Protein AF-A0A564TFT3-F1 (afdb_monomer)

Mean predicted aligned error: 12.35 Å

Secondary structure (DSSP, 8-state):
-----SSEE--BTTS-THHHHHHHHHHHTTSPEEEE--SSSSEEEEEEGGGTTTTPPEEEEEE-TTS-EEEEEES-EEEEEE-SSSEEPBPHHHHHHHHHHHHSPEEEEEETTEEEEEEPPSS--------PPP-----

Structure (mmCIF, N/CA/C/O backbone):
data_AF-A0A564TFT3-F1
#
_entry.id   AF-A0A564TFT3-F1
#
loop_
_atom_site.group_PDB
_atom_site.id
_atom_site.type_symbol
_atom_site.label_atom_id
_atom_site.label_alt_id
_atom_site.label_comp_id
_atom_site.label_asym_id
_atom_site.label_entity_id
_atom_site.label_seq_id
_atom_site.pdbx_PDB_ins_code
_atom_site.Cartn_x
_atom_site.Cartn_y
_atom_site.Cartn_z
_atom_site.occupancy
_atom_site.B_iso_or_equiv
_atom_site.auth_seq_id
_atom_site.auth_comp_id
_atom_site.auth_asym_id
_atom_site.auth_atom_id
_atom_site.pdbx_PDB_model_num
ATOM 1 N N . MET A 1 1 ? 14.257 -19.932 14.923 1.00 27.58 1 MET A N 1
ATOM 2 C CA . MET A 1 1 ? 14.703 -19.395 13.621 1.00 27.58 1 MET A CA 1
ATOM 3 C C . MET A 1 1 ? 13.490 -18.678 13.058 1.00 27.58 1 MET A C 1
ATOM 5 O O . MET A 1 1 ? 12.514 -19.344 12.748 1.00 27.58 1 MET A O 1
ATOM 9 N N . LEU A 1 2 ? 13.449 -17.350 13.169 1.00 22.28 2 LEU A N 1
ATOM 10 C CA . LEU A 1 2 ? 12.244 -16.572 12.878 1.00 22.28 2 LEU A CA 1
ATOM 11 C C . LEU A 1 2 ? 12.210 -16.311 11.368 1.00 22.28 2 LEU A C 1
ATOM 13 O O . LEU A 1 2 ? 12.947 -15.462 10.873 1.00 22.28 2 LEU A O 1
ATOM 17 N N . ASN A 1 3 ? 11.428 -17.105 10.638 1.00 23.59 3 ASN A N 1
ATOM 18 C CA . ASN A 1 3 ? 11.193 -16.877 9.218 1.00 23.59 3 ASN A CA 1
ATOM 19 C C . ASN A 1 3 ? 10.217 -15.704 9.095 1.00 23.59 3 ASN A C 1
ATOM 21 O O . ASN A 1 3 ? 9.020 -15.873 9.306 1.00 23.59 3 ASN A O 1
ATOM 25 N N . PHE A 1 4 ? 10.742 -14.517 8.790 1.00 30.94 4 PHE A N 1
ATOM 26 C CA . PHE A 1 4 ? 9.943 -13.394 8.311 1.00 30.94 4 PHE A CA 1
ATOM 27 C C . PHE A 1 4 ? 9.391 -13.769 6.935 1.00 30.94 4 PHE A C 1
ATOM 29 O O . PHE A 1 4 ? 10.059 -13.582 5.920 1.00 30.94 4 PHE A O 1
ATOM 36 N N . PHE A 1 5 ? 8.204 -14.364 6.903 1.00 37.00 5 PHE A N 1
ATOM 37 C CA . PHE A 1 5 ? 7.434 -14.447 5.675 1.00 37.00 5 PHE A CA 1
ATOM 38 C C . PHE A 1 5 ? 6.598 -13.172 5.585 1.00 37.00 5 PHE A C 1
ATOM 40 O O . PHE A 1 5 ? 5.751 -12.926 6.434 1.00 37.00 5 PHE A O 1
ATOM 47 N N . ILE A 1 6 ? 6.864 -12.410 4.518 1.00 44.53 6 ILE A N 1
ATOM 48 C CA . ILE A 1 6 ? 6.049 -11.308 3.995 1.00 44.53 6 ILE A CA 1
ATOM 49 C C . ILE A 1 6 ? 6.247 -9.992 4.771 1.00 44.53 6 ILE A C 1
ATOM 51 O O . ILE A 1 6 ? 5.886 -9.851 5.932 1.00 44.53 6 ILE A O 1
ATOM 55 N N . GLY A 1 7 ? 6.897 -9.024 4.115 1.00 50.72 7 GLY A N 1
ATOM 56 C CA . GLY A 1 7 ? 7.310 -7.728 4.668 1.00 50.72 7 GLY A CA 1
ATOM 57 C C . GLY A 1 7 ? 6.152 -6.767 4.934 1.00 50.72 7 GLY A C 1
ATOM 58 O O . GLY A 1 7 ? 6.092 -5.713 4.302 1.00 50.72 7 GLY A O 1
ATOM 59 N N . ILE A 1 8 ? 5.258 -7.152 5.844 1.00 53.00 8 ILE A N 1
ATOM 60 C CA . ILE A 1 8 ? 4.057 -6.424 6.250 1.00 53.00 8 ILE A CA 1
ATOM 61 C C . ILE A 1 8 ? 4.031 -6.361 7.768 1.00 53.00 8 ILE A C 1
ATOM 63 O O . ILE A 1 8 ? 4.119 -7.385 8.444 1.00 53.00 8 ILE A O 1
ATOM 67 N N . ALA A 1 9 ? 3.915 -5.152 8.306 1.00 53.72 9 ALA A N 1
ATOM 68 C CA . ALA A 1 9 ? 3.688 -4.931 9.726 1.00 53.72 9 ALA A CA 1
ATOM 69 C C . ALA A 1 9 ? 2.251 -4.437 9.936 1.00 53.72 9 ALA A C 1
ATOM 71 O O . ALA A 1 9 ? 1.872 -3.403 9.384 1.00 53.72 9 ALA A O 1
ATOM 72 N N . PHE A 1 10 ? 1.475 -5.171 10.738 1.00 51.41 10 PHE A N 1
ATOM 73 C CA . PHE A 1 10 ? 0.152 -4.762 11.214 1.00 51.41 10 PHE A CA 1
ATOM 74 C C . PHE A 1 10 ? 0.274 -4.087 12.579 1.00 51.41 10 PHE A C 1
ATOM 76 O O . PHE A 1 10 ? 1.071 -4.509 13.419 1.00 51.41 10 PHE A O 1
ATOM 83 N N . PHE A 1 11 ? -0.517 -3.039 12.802 1.00 49.84 11 PHE A N 1
ATOM 84 C CA . PHE A 1 11 ? -0.532 -2.300 14.060 1.00 49.84 11 PHE A CA 1
ATOM 85 C C . PHE A 1 11 ? -1.924 -2.365 14.695 1.00 49.84 11 PH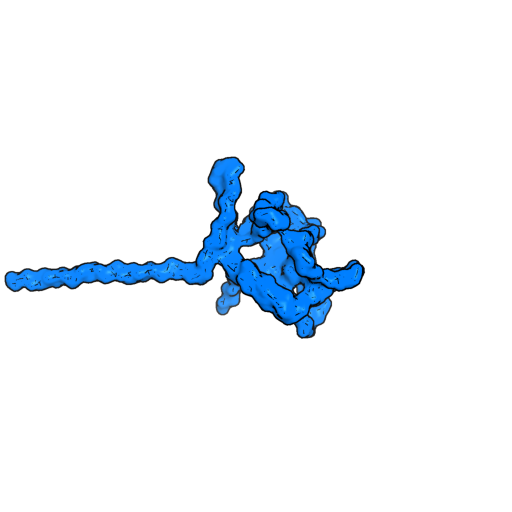E A C 1
ATOM 87 O O . PHE A 1 11 ? -2.805 -1.579 14.345 1.00 49.84 11 PHE A O 1
ATOM 94 N N . GLU A 1 12 ? -2.113 -3.307 15.623 1.00 41.00 12 GLU A N 1
ATOM 95 C CA . GLU A 1 12 ? -3.271 -3.336 16.522 1.00 41.00 12 GLU A CA 1
ATOM 96 C C . GLU A 1 12 ? -3.000 -2.520 17.794 1.00 41.00 12 GLU A C 1
ATOM 98 O O . GLU A 1 12 ? -1.877 -2.453 18.307 1.00 41.00 12 GLU A O 1
ATOM 103 N N . ALA A 1 13 ? -4.059 -1.887 18.301 1.00 44.03 13 ALA A N 1
ATOM 104 C CA . ALA A 1 13 ? -4.040 -1.008 19.461 1.00 44.03 13 ALA A CA 1
ATOM 105 C C . ALA A 1 13 ? -3.346 -1.649 20.683 1.00 44.03 13 ALA A C 1
ATOM 107 O O . ALA A 1 13 ? -3.854 -2.588 21.291 1.00 44.03 13 ALA A O 1
ATOM 108 N N . GLY A 1 14 ? -2.191 -1.097 21.074 1.00 44.22 14 GLY A N 1
ATOM 109 C CA . GLY A 1 14 ? -1.505 -1.445 22.326 1.00 44.22 14 GLY A CA 1
ATOM 110 C C . GLY A 1 14 ? 0.017 -1.288 22.307 1.00 44.22 14 GLY A C 1
ATOM 111 O O . GLY A 1 14 ? 0.623 -1.030 23.348 1.00 44.22 14 GLY A O 1
ATOM 112 N N . ALA A 1 15 ? 0.659 -1.378 21.141 1.00 44.09 15 ALA A N 1
ATOM 113 C CA . ALA A 1 15 ? 2.113 -1.271 21.037 1.00 44.09 15 ALA A CA 1
ATOM 114 C C . ALA A 1 15 ? 2.542 0.171 20.732 1.00 44.09 15 ALA A C 1
ATOM 116 O O . ALA A 1 15 ? 2.706 0.538 19.584 1.00 44.09 15 ALA A O 1
ATOM 117 N N . PHE A 1 16 ? 2.704 0.986 21.776 1.00 46.62 16 PHE A N 1
ATOM 118 C CA . PHE A 1 16 ? 3.357 2.305 21.806 1.00 46.62 16 PHE A CA 1
ATOM 119 C C . PHE A 1 16 ? 4.060 2.775 20.511 1.00 46.62 16 PHE A C 1
ATOM 121 O O . PHE A 1 16 ? 4.949 2.100 19.993 1.00 46.62 16 PHE A O 1
ATOM 128 N N . PHE A 1 17 ? 3.749 4.017 20.120 1.00 47.38 17 PHE A N 1
ATOM 129 C CA . PHE A 1 17 ? 4.430 4.965 19.212 1.00 47.38 17 PHE A CA 1
ATOM 130 C C . PHE A 1 17 ? 5.895 4.652 18.804 1.00 47.38 17 PH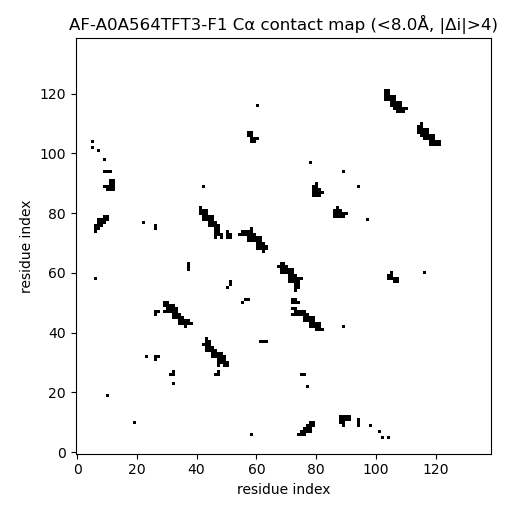E A C 1
ATOM 132 O O . PHE A 1 17 ? 6.288 4.908 17.672 1.00 47.38 17 PHE A O 1
ATOM 139 N N . GLY A 1 18 ? 6.708 4.043 19.674 1.00 51.25 18 GLY A N 1
ATOM 140 C CA . GLY A 1 18 ? 8.067 3.584 19.377 1.00 51.25 18 GLY A CA 1
ATOM 141 C C . GLY A 1 18 ? 8.205 2.527 18.268 1.00 51.25 18 GLY A C 1
ATOM 142 O O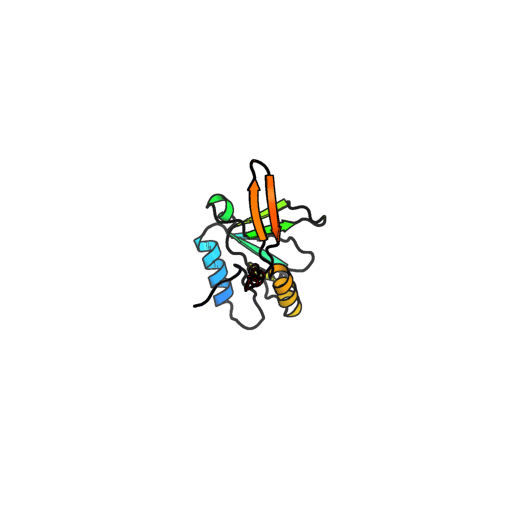 . GLY A 1 18 ? 9.190 2.588 17.538 1.00 51.25 18 GLY A O 1
ATOM 143 N N . PHE A 1 19 ? 7.263 1.589 18.084 1.00 55.66 19 PHE A N 1
ATOM 144 C CA . PHE A 1 19 ? 7.370 0.595 16.995 1.00 55.66 19 PHE A CA 1
ATOM 145 C C . PHE A 1 19 ? 6.990 1.189 15.633 1.00 55.66 19 PHE A C 1
ATOM 147 O O . PHE A 1 19 ? 7.683 0.954 14.646 1.00 55.66 19 PHE A O 1
ATOM 154 N N . PHE A 1 20 ? 5.951 2.027 15.599 1.00 60.06 20 PHE A N 1
ATOM 155 C CA . PHE A 1 20 ? 5.579 2.809 14.417 1.00 60.06 20 PHE A CA 1
ATOM 156 C C . PHE A 1 20 ? 6.733 3.713 13.967 1.00 60.06 20 PHE A C 1
ATOM 158 O O . PHE A 1 20 ? 7.129 3.683 12.804 1.00 60.06 20 PHE A O 1
ATOM 165 N N . VAL A 1 21 ? 7.361 4.424 14.912 1.00 56.59 21 VAL A N 1
ATOM 166 C CA . VAL A 1 21 ? 8.565 5.225 14.654 1.00 56.59 21 VAL A CA 1
ATOM 167 C C . VAL A 1 21 ? 9.738 4.352 14.212 1.00 56.59 21 VAL A C 1
ATOM 169 O O . VAL A 1 21 ? 10.460 4.750 13.309 1.00 56.59 21 VAL A O 1
ATOM 172 N N . ALA A 1 22 ? 9.940 3.161 14.781 1.00 59.19 22 ALA A N 1
ATOM 173 C CA . ALA A 1 22 ? 11.012 2.260 14.356 1.00 59.19 22 ALA A CA 1
ATOM 174 C C . ALA A 1 22 ? 10.807 1.737 12.925 1.00 59.19 22 ALA A C 1
ATOM 176 O O . ALA A 1 22 ? 11.774 1.651 12.171 1.00 59.19 22 ALA A O 1
ATOM 177 N N . ALA A 1 23 ? 9.572 1.421 12.538 1.00 61.53 23 ALA A N 1
ATOM 178 C CA . ALA A 1 23 ? 9.248 0.951 11.199 1.00 61.53 23 ALA A CA 1
ATOM 179 C C . ALA A 1 23 ? 9.312 2.080 10.158 1.00 61.53 23 ALA A C 1
ATOM 181 O O . ALA A 1 23 ? 9.941 1.900 9.115 1.00 61.53 23 ALA A O 1
ATOM 182 N N . LEU A 1 24 ? 8.796 3.273 10.483 1.00 63.56 24 LEU A N 1
ATOM 183 C CA . LEU A 1 24 ? 9.051 4.494 9.711 1.00 63.56 24 LEU A CA 1
ATOM 184 C C . LEU A 1 24 ? 10.548 4.784 9.613 1.00 63.56 24 LEU A C 1
ATOM 186 O O . LEU A 1 24 ? 11.027 5.114 8.542 1.00 63.56 24 LEU A O 1
ATOM 190 N N . MET A 1 25 ? 11.316 4.614 10.692 1.00 60.88 25 MET A N 1
ATOM 191 C CA . MET A 1 25 ? 12.772 4.782 10.676 1.00 60.88 25 MET A CA 1
ATOM 192 C C . MET A 1 25 ? 13.483 3.718 9.840 1.00 60.88 25 MET A C 1
ATOM 194 O O . MET A 1 25 ? 14.548 4.009 9.306 1.00 60.88 25 MET A O 1
ATOM 198 N N . GLN A 1 26 ? 12.960 2.494 9.734 1.00 64.00 26 GLN A N 1
ATOM 199 C CA . GLN A 1 26 ? 13.508 1.496 8.816 1.00 64.00 26 GLN A CA 1
ATOM 200 C C . GLN A 1 26 ? 13.198 1.850 7.363 1.00 64.00 26 GLN A C 1
ATOM 202 O O . GLN A 1 26 ? 14.109 1.777 6.542 1.00 64.00 26 GLN A O 1
ATOM 207 N N . ALA A 1 27 ? 11.981 2.315 7.066 1.00 59.53 27 ALA A N 1
ATOM 208 C CA . ALA A 1 27 ? 11.638 2.854 5.751 1.00 59.53 27 ALA A CA 1
ATOM 209 C C . ALA A 1 27 ? 12.521 4.073 5.403 1.00 59.53 27 ALA A C 1
ATOM 211 O O . ALA A 1 27 ? 13.189 4.075 4.370 1.00 59.53 27 ALA A O 1
ATOM 212 N N . ALA A 1 28 ? 12.644 5.032 6.326 1.00 56.34 28 ALA A N 1
ATOM 213 C CA . ALA A 1 28 ? 13.439 6.255 6.191 1.00 56.34 28 ALA A CA 1
ATOM 214 C C . ALA A 1 28 ? 14.952 6.005 6.126 1.00 56.34 28 ALA A C 1
ATOM 216 O O . ALA A 1 28 ? 15.681 6.744 5.473 1.00 56.34 28 ALA A O 1
ATOM 217 N N . ARG A 1 29 ? 15.462 4.951 6.785 1.00 55.69 29 ARG A N 1
ATOM 218 C CA . ARG A 1 29 ? 16.875 4.545 6.661 1.00 55.69 29 ARG A CA 1
ATOM 219 C C . ARG A 1 29 ? 17.233 4.122 5.242 1.00 55.69 29 ARG A C 1
ATOM 221 O O . ARG A 1 29 ? 18.419 4.069 4.922 1.00 55.69 29 ARG A O 1
ATOM 228 N N . SER A 1 30 ? 16.230 3.799 4.435 1.00 56.59 30 SER A N 1
ATOM 229 C CA . SER A 1 30 ? 16.398 3.410 3.047 1.00 56.59 30 SER A CA 1
ATOM 230 C C . SER A 1 30 ? 15.966 4.479 2.039 1.00 56.59 30 SER A C 1
ATOM 232 O O . SER A 1 30 ? 16.219 4.261 0.873 1.00 56.59 30 SER A O 1
ATOM 234 N N . GLY A 1 31 ? 15.397 5.629 2.407 1.00 66.81 31 GLY A N 1
ATOM 235 C CA . GLY A 1 31 ? 15.040 6.649 1.407 1.00 66.81 31 GLY A CA 1
ATOM 236 C C . GLY A 1 31 ? 13.880 7.546 1.811 1.00 66.81 31 GLY A C 1
ATOM 237 O O . GLY A 1 31 ? 13.499 7.589 2.984 1.00 66.81 31 GLY A O 1
ATOM 238 N N . GLU A 1 32 ? 13.341 8.279 0.839 1.00 80.38 32 GLU A N 1
ATOM 239 C CA . GLU A 1 32 ? 12.138 9.094 1.012 1.00 80.38 32 GLU A CA 1
ATOM 240 C C . GLU A 1 32 ? 10.919 8.213 1.333 1.00 80.38 32 GLU A C 1
ATOM 242 O O . GLU A 1 32 ? 10.750 7.122 0.789 1.00 80.38 32 GLU A O 1
ATOM 247 N N . ILE A 1 33 ? 10.076 8.649 2.273 1.00 83.81 33 ILE A N 1
ATOM 248 C CA . ILE A 1 33 ? 8.889 7.888 2.679 1.00 83.81 33 ILE A CA 1
ATOM 249 C C . ILE A 1 33 ? 7.716 8.310 1.800 1.00 83.81 33 ILE A C 1
ATOM 251 O O . ILE A 1 33 ? 7.325 9.475 1.808 1.00 83.8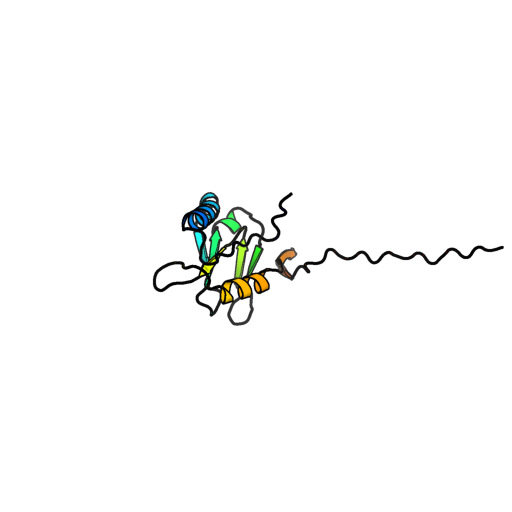1 33 ILE A O 1
ATOM 255 N N . GLY A 1 34 ? 7.127 7.342 1.102 1.00 85.94 34 GLY A N 1
ATOM 256 C CA . GLY A 1 34 ? 5.910 7.509 0.318 1.00 85.94 34 GLY A CA 1
ATOM 257 C C . GLY A 1 34 ? 4.689 6.936 1.034 1.00 85.94 34 GLY A C 1
ATOM 258 O O . GLY A 1 34 ? 4.793 5.990 1.821 1.00 85.94 34 GLY A O 1
ATOM 259 N N . ALA A 1 35 ? 3.517 7.496 0.735 1.00 88.12 35 ALA A N 1
ATOM 260 C CA . ALA A 1 35 ? 2.229 6.961 1.157 1.00 88.12 35 ALA A CA 1
ATOM 261 C C . ALA A 1 35 ? 1.281 6.870 -0.042 1.00 88.12 35 ALA A C 1
ATOM 263 O O . ALA A 1 35 ? 1.184 7.799 -0.842 1.00 88.12 35 ALA A O 1
ATOM 264 N N . SER A 1 36 ? 0.577 5.747 -0.158 1.00 89.12 36 SER A N 1
ATOM 265 C CA . SER A 1 36 ? -0.456 5.515 -1.168 1.00 89.12 36 SER A CA 1
ATOM 266 C C . SER A 1 36 ? -1.780 5.144 -0.511 1.00 89.12 36 SER A C 1
ATOM 268 O O . SER A 1 36 ? -1.804 4.490 0.532 1.00 89.12 36 SER A O 1
ATOM 270 N N . TYR A 1 37 ? -2.876 5.504 -1.176 1.00 90.88 37 TYR A N 1
ATOM 271 C CA . TYR A 1 37 ? -4.251 5.325 -0.700 1.00 90.88 37 TYR A CA 1
ATOM 272 C C . TYR A 1 37 ? -5.054 4.448 -1.678 1.00 90.88 37 TYR A C 1
ATOM 274 O O . TYR A 1 37 ? -5.984 4.936 -2.313 1.00 90.88 37 TYR A O 1
ATOM 282 N N . PRO A 1 38 ? -4.669 3.173 -1.882 1.00 86.06 38 PRO A N 1
ATOM 283 C CA . PRO A 1 38 ? -5.278 2.317 -2.905 1.00 86.06 38 PRO A CA 1
ATOM 284 C C . PRO A 1 38 ? -6.613 1.689 -2.464 1.00 86.06 38 PRO A C 1
ATOM 286 O O . PRO A 1 38 ? -7.158 0.855 -3.180 1.00 86.06 38 PRO A O 1
ATOM 289 N N . PHE A 1 39 ? -7.108 2.012 -1.267 1.00 87.69 39 PHE A N 1
ATOM 290 C CA . PHE A 1 39 ? -8.276 1.377 -0.662 1.00 87.69 39 PHE A CA 1
ATOM 291 C C . PHE A 1 39 ? -9.373 2.397 -0.373 1.00 87.69 39 PHE A C 1
ATOM 293 O O . PHE A 1 39 ? -9.085 3.548 -0.063 1.00 87.69 39 PHE A O 1
ATOM 300 N N . GLU A 1 40 ? -10.627 1.947 -0.417 1.00 87.44 40 GLU A N 1
ATOM 301 C CA . GLU A 1 40 ? -11.780 2.757 0.004 1.00 87.44 40 GLU A CA 1
ATOM 302 C C . GLU A 1 40 ? -11.866 2.913 1.532 1.00 87.44 40 GLU A C 1
ATOM 304 O O . GLU A 1 40 ? -12.458 3.870 2.030 1.00 87.44 40 GLU A O 1
ATOM 309 N N . ASP A 1 41 ? -11.293 1.970 2.290 1.00 90.19 41 ASP A N 1
ATOM 310 C CA . ASP A 1 41 ? -11.213 2.080 3.748 1.00 90.19 41 ASP A CA 1
ATOM 311 C C . ASP A 1 41 ? -10.284 3.244 4.149 1.00 90.19 41 ASP A C 1
ATOM 313 O O . ASP A 1 41 ? -9.373 3.582 3.391 1.00 90.19 41 ASP A O 1
ATOM 317 N N . PRO A 1 42 ? -10.426 3.814 5.363 1.00 89.56 42 PRO A N 1
ATOM 318 C CA . PRO A 1 42 ? -9.520 4.839 5.887 1.00 89.56 42 PRO A CA 1
ATOM 319 C C . PRO A 1 42 ? -8.159 4.223 6.259 1.00 89.56 42 PRO A C 1
ATOM 321 O O . PRO A 1 42 ? -7.793 4.116 7.429 1.00 89.56 42 PRO A O 1
ATOM 324 N N . VAL A 1 43 ? -7.422 3.760 5.253 1.00 88.12 43 VAL A N 1
ATOM 325 C CA . VAL A 1 43 ? -6.162 3.030 5.364 1.00 88.12 43 VAL A CA 1
ATOM 326 C C . VAL A 1 43 ? -5.199 3.515 4.288 1.00 88.12 43 VAL A C 1
ATOM 328 O O . VAL A 1 43 ? -5.581 3.736 3.142 1.00 88.12 43 VAL A O 1
ATOM 331 N N . ALA A 1 44 ? -3.925 3.637 4.646 1.00 88.00 44 ALA A N 1
ATOM 332 C CA . ALA A 1 44 ? -2.849 3.925 3.709 1.00 88.00 44 ALA A CA 1
ATOM 333 C C . ALA A 1 44 ? -1.767 2.845 3.744 1.00 88.00 44 ALA A C 1
ATOM 335 O O . ALA A 1 44 ? -1.561 2.160 4.749 1.00 88.00 44 ALA A O 1
ATOM 336 N N . ILE A 1 45 ? -1.046 2.724 2.631 1.00 87.75 45 ILE A N 1
ATOM 337 C CA . ILE A 1 45 ? 0.189 1.954 2.539 1.00 87.75 45 ILE A CA 1
ATOM 338 C C . ILE A 1 45 ? 1.358 2.930 2.600 1.00 87.75 45 ILE A C 1
ATOM 340 O O . ILE A 1 45 ? 1.490 3.785 1.729 1.00 87.75 45 ILE A O 1
ATOM 344 N N . VAL A 1 46 ? 2.220 2.770 3.600 1.00 86.69 46 VAL A N 1
ATOM 345 C CA . VAL A 1 46 ? 3.463 3.529 3.768 1.00 86.69 46 VAL A CA 1
ATOM 346 C C . VAL A 1 46 ? 4.641 2.664 3.337 1.00 86.69 46 VAL A C 1
ATOM 348 O O . VAL A 1 46 ? 4.751 1.505 3.739 1.00 86.69 46 VAL A O 1
ATOM 351 N N . TYR A 1 47 ? 5.530 3.213 2.519 1.00 85.81 47 TYR A N 1
ATOM 352 C CA . TYR A 1 47 ? 6.660 2.489 1.938 1.00 85.81 47 TYR A CA 1
ATOM 353 C C . TYR A 1 47 ? 7.857 3.411 1.689 1.00 85.81 47 TYR A C 1
ATOM 355 O O . TYR A 1 47 ? 7.771 4.627 1.842 1.00 85.81 47 TYR A O 1
ATOM 363 N N . ASN A 1 48 ? 8.995 2.822 1.320 1.00 86.75 48 ASN A N 1
ATOM 364 C CA . ASN A 1 48 ? 10.144 3.577 0.828 1.00 86.75 48 ASN A CA 1
ATOM 365 C C . ASN A 1 48 ? 9.932 3.933 -0.654 1.00 86.75 48 ASN A C 1
ATOM 367 O O . ASN A 1 48 ? 9.938 3.037 -1.503 1.00 86.75 48 ASN A O 1
ATOM 371 N N . ASP A 1 49 ? 9.756 5.217 -0.958 1.00 86.88 49 ASP A N 1
ATOM 372 C CA . ASP A 1 49 ? 9.510 5.727 -2.310 1.00 86.88 49 ASP A CA 1
ATOM 373 C C . ASP A 1 49 ? 10.722 5.517 -3.231 1.00 86.88 49 ASP A C 1
ATOM 375 O O . ASP A 1 49 ? 10.590 5.077 -4.378 1.00 86.88 49 ASP A O 1
ATOM 379 N N . ASP A 1 50 ? 11.929 5.647 -2.676 1.00 86.88 50 ASP A N 1
ATOM 380 C CA . ASP A 1 50 ? 13.177 5.339 -3.377 1.00 86.88 50 ASP A CA 1
ATOM 381 C C . ASP A 1 50 ? 13.404 3.833 -3.554 1.00 86.88 50 ASP A C 1
ATOM 383 O O . ASP A 1 50 ? 14.329 3.425 -4.260 1.00 86.88 50 ASP A O 1
ATOM 387 N N . GLY A 1 51 ? 12.572 2.967 -2.966 1.00 85.12 51 GLY A N 1
ATOM 388 C CA . GLY A 1 51 ? 12.772 1.519 -2.993 1.00 85.12 51 GLY A CA 1
ATOM 389 C C . GLY A 1 51 ? 12.911 0.963 -4.414 1.00 85.12 51 GLY A C 1
ATOM 390 O O . GLY A 1 51 ? 13.754 0.100 -4.673 1.00 85.12 51 GLY A O 1
ATOM 391 N N . LYS A 1 52 ? 12.144 1.514 -5.364 1.00 86.31 52 LYS A N 1
ATOM 392 C CA . LYS A 1 52 ? 12.240 1.172 -6.793 1.00 86.31 52 LYS A CA 1
ATOM 393 C C . LYS A 1 52 ? 13.575 1.617 -7.399 1.00 86.31 52 LYS A C 1
ATOM 395 O O . LYS A 1 52 ? 14.183 0.857 -8.154 1.00 86.31 52 LYS A O 1
ATOM 400 N N . LEU A 1 53 ? 14.046 2.818 -7.056 1.00 86.56 53 LEU A N 1
ATOM 401 C CA . LEU A 1 53 ? 15.312 3.385 -7.539 1.00 86.56 53 LEU A CA 1
ATOM 402 C C . LEU A 1 53 ? 16.531 2.660 -6.956 1.00 86.56 53 LEU A C 1
ATOM 404 O O . LEU A 1 53 ? 17.532 2.476 -7.645 1.00 86.56 53 LEU A O 1
ATOM 408 N N . MET A 1 54 ? 16.427 2.181 -5.718 1.00 82.94 54 MET A N 1
ATOM 409 C CA . MET A 1 54 ? 17.453 1.374 -5.056 1.00 82.94 54 MET A CA 1
ATOM 410 C C . MET A 1 54 ? 17.516 -0.076 -5.545 1.00 82.94 54 MET A C 1
ATOM 412 O O . MET A 1 54 ? 18.399 -0.825 -5.126 1.00 82.94 54 MET A O 1
ATOM 416 N N . GLY A 1 55 ? 16.579 -0.498 -6.398 1.00 83.19 55 GLY A N 1
ATOM 417 C CA . GLY A 1 55 ? 16.503 -1.873 -6.878 1.00 83.19 55 GLY A CA 1
ATOM 418 C C . GLY A 1 55 ? 16.031 -2.871 -5.817 1.00 83.19 55 GLY A C 1
ATOM 419 O O . GLY A 1 55 ? 16.391 -4.047 -5.894 1.00 83.19 55 GLY A O 1
ATOM 420 N N . LEU A 1 56 ? 15.239 -2.430 -4.831 1.00 84.81 56 LEU A N 1
ATOM 421 C CA . LEU A 1 56 ? 14.560 -3.350 -3.919 1.00 84.81 56 LEU A CA 1
ATOM 422 C C . LEU A 1 56 ? 13.564 -4.228 -4.700 1.00 84.81 56 LEU A C 1
ATOM 424 O O . LEU A 1 56 ? 12.985 -3.781 -5.696 1.00 84.81 56 LEU A O 1
ATOM 428 N N . PRO A 1 57 ? 13.344 -5.483 -4.273 1.00 82.69 57 PRO A N 1
ATOM 429 C CA . PRO A 1 57 ? 12.383 -6.358 -4.931 1.00 82.69 57 PRO A CA 1
ATOM 430 C C . PRO A 1 57 ? 10.964 -5.796 -4.803 1.00 82.69 57 PRO A C 1
ATOM 432 O O . PRO A 1 57 ? 10.569 -5.323 -3.735 1.00 82.69 57 PRO A O 1
ATOM 435 N N . LEU A 1 58 ? 10.188 -5.883 -5.885 1.00 86.50 58 LEU A N 1
ATOM 436 C CA . LEU A 1 58 ? 8.761 -5.568 -5.854 1.00 86.50 58 LEU A CA 1
ATOM 437 C C . LEU A 1 58 ? 8.037 -6.550 -4.927 1.00 86.50 58 LEU A C 1
ATOM 439 O O . LEU A 1 58 ? 8.303 -7.752 -4.968 1.00 86.50 58 LEU A O 1
ATOM 443 N N . ASN A 1 59 ? 7.148 -6.023 -4.092 1.00 85.25 59 ASN A N 1
ATOM 444 C CA . ASN A 1 59 ? 6.479 -6.761 -3.023 1.00 85.25 59 ASN A CA 1
ATOM 445 C C . ASN A 1 59 ? 4.953 -6.743 -3.181 1.00 85.25 59 ASN A C 1
ATOM 447 O O . ASN A 1 59 ? 4.307 -7.774 -3.007 1.00 85.25 59 ASN A O 1
ATOM 451 N N . ARG A 1 60 ? 4.366 -5.598 -3.558 1.00 88.38 60 ARG A N 1
ATOM 452 C CA . ARG A 1 60 ? 2.906 -5.474 -3.677 1.00 88.38 60 ARG A CA 1
ATOM 453 C C . ARG A 1 60 ? 2.477 -4.608 -4.848 1.00 88.38 60 ARG A C 1
ATOM 455 O O . ARG A 1 60 ? 3.031 -3.529 -5.039 1.00 88.38 60 ARG A O 1
ATOM 462 N N . ALA A 1 61 ? 1.481 -5.061 -5.605 1.00 89.25 61 ALA A N 1
ATOM 463 C CA . ALA A 1 61 ? 0.894 -4.286 -6.685 1.00 89.25 61 ALA A CA 1
ATOM 464 C C . ALA A 1 61 ? -0.163 -3.337 -6.118 1.00 89.25 61 ALA A C 1
ATOM 466 O O . ALA A 1 61 ? -1.033 -3.751 -5.352 1.00 89.25 61 ALA A O 1
ATOM 467 N N . LEU A 1 62 ? -0.094 -2.073 -6.520 1.00 89.00 62 LEU A N 1
ATOM 468 C CA . LEU A 1 62 ? -1.134 -1.091 -6.264 1.00 89.00 62 LEU A CA 1
ATOM 469 C C . LEU A 1 62 ? -2.094 -1.092 -7.447 1.00 89.00 62 LEU A C 1
ATOM 471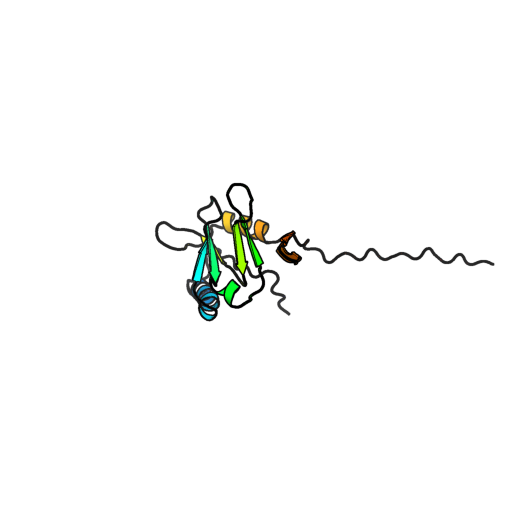 O O . LEU A 1 62 ? -1.676 -0.990 -8.605 1.00 89.00 62 LEU A O 1
ATOM 475 N N . ARG A 1 63 ? -3.374 -1.267 -7.136 1.00 88.00 63 ARG A N 1
ATOM 476 C CA . ARG A 1 63 ? -4.452 -1.403 -8.111 1.00 88.00 63 ARG A CA 1
ATOM 477 C C . ARG A 1 63 ? -5.434 -0.259 -7.947 1.00 88.00 63 ARG A C 1
ATOM 479 O O . ARG A 1 63 ? -5.651 0.192 -6.827 1.00 88.00 63 ARG A O 1
ATOM 486 N N . ASP A 1 64 ? -5.974 0.209 -9.061 1.00 86.25 64 ASP A N 1
ATOM 487 C CA . ASP A 1 64 ? -7.023 1.219 -9.077 1.00 86.25 64 ASP A CA 1
ATOM 488 C C . ASP A 1 64 ? -8.396 0.599 -8.751 1.00 86.25 64 ASP A C 1
ATOM 490 O O . ASP A 1 64 ? -8.518 -0.603 -8.493 1.00 86.25 64 ASP A O 1
ATOM 494 N N . GLU A 1 65 ? -9.444 1.421 -8.803 1.00 84.19 65 GLU A N 1
ATOM 495 C CA . GLU A 1 65 ? -10.837 1.005 -8.584 1.00 84.19 65 GLU A CA 1
ATOM 496 C C . GLU A 1 65 ? -11.306 -0.086 -9.569 1.00 84.19 65 GLU A C 1
ATOM 498 O O . GLU A 1 65 ? -12.195 -0.875 -9.253 1.00 84.19 65 GLU A O 1
ATOM 503 N N . ASN A 1 66 ? -10.690 -0.176 -10.754 1.00 84.69 66 ASN A N 1
ATOM 504 C CA . ASN A 1 66 ? -10.990 -1.189 -11.768 1.00 84.69 66 ASN A CA 1
ATOM 505 C C . ASN A 1 66 ? -10.181 -2.484 -11.564 1.00 84.69 66 ASN A C 1
ATOM 507 O O . ASN A 1 66 ? -10.349 -3.451 -12.312 1.00 84.69 66 ASN A O 1
ATOM 511 N N . GLY A 1 67 ? -9.295 -2.523 -10.563 1.00 82.69 67 GLY A N 1
ATOM 512 C CA . GLY A 1 67 ? -8.375 -3.627 -10.307 1.00 82.69 67 GLY A CA 1
ATOM 513 C C . GLY A 1 67 ? -7.143 -3.637 -11.220 1.00 82.69 67 GLY A C 1
ATOM 514 O O . GLY A 1 67 ? -6.356 -4.597 -11.165 1.00 82.69 67 GLY A O 1
ATOM 515 N N . GLU A 1 68 ? -6.962 -2.599 -12.041 1.00 86.06 68 GLU A N 1
ATOM 516 C CA . GLU A 1 68 ? -5.818 -2.422 -12.926 1.00 86.06 68 GLU A CA 1
ATOM 517 C C . GLU A 1 68 ? -4.612 -1.924 -12.134 1.00 86.06 68 GLU A C 1
ATOM 519 O O . GLU A 1 68 ? -4.690 -1.014 -11.311 1.00 86.06 68 GLU A O 1
ATOM 524 N N . MET A 1 69 ? -3.462 -2.548 -12.370 1.00 87.81 69 MET A N 1
ATOM 525 C CA . MET A 1 69 ? -2.229 -2.173 -11.695 1.00 87.81 69 MET A CA 1
ATOM 526 C C . MET A 1 69 ? -1.709 -0.844 -12.250 1.00 87.81 69 MET A C 1
ATOM 528 O O . MET A 1 69 ? -1.331 -0.779 -13.420 1.00 87.81 69 MET A O 1
ATOM 532 N N . TYR A 1 70 ? -1.618 0.176 -11.397 1.00 89.31 70 TYR A N 1
ATOM 533 C CA . TYR A 1 70 ? -1.028 1.469 -11.757 1.00 89.31 70 TYR A CA 1
ATOM 534 C C . TYR A 1 70 ? 0.392 1.641 -11.205 1.00 89.31 70 TYR A C 1
ATOM 536 O O . TYR A 1 70 ? 1.187 2.377 -11.788 1.00 89.31 70 TYR A O 1
ATOM 544 N N . ASP A 1 71 ? 0.735 0.949 -10.112 1.00 89.75 71 ASP A N 1
ATOM 545 C CA . ASP A 1 71 ? 2.068 1.012 -9.509 1.00 89.75 71 ASP A CA 1
ATOM 546 C C . ASP A 1 71 ? 2.429 -0.268 -8.722 1.00 89.75 71 ASP A C 1
ATOM 548 O O . ASP A 1 71 ? 1.610 -1.169 -8.549 1.00 89.75 71 ASP A O 1
ATOM 552 N N . ALA A 1 72 ? 3.675 -0.373 -8.254 1.00 89.25 72 ALA A N 1
ATOM 553 C CA . ALA A 1 72 ? 4.156 -1.411 -7.349 1.00 89.25 72 ALA A CA 1
ATOM 554 C C . ALA A 1 72 ? 5.010 -0.831 -6.221 1.00 89.25 72 ALA A C 1
ATOM 556 O O . ALA A 1 72 ? 5.905 -0.013 -6.444 1.00 89.25 72 ALA A O 1
ATOM 557 N N . VAL A 1 73 ? 4.808 -1.366 -5.023 1.00 88.69 73 VAL A N 1
ATOM 558 C CA . VAL A 1 73 ? 5.640 -1.099 -3.856 1.00 88.69 73 VAL A CA 1
ATOM 559 C C . VAL A 1 73 ? 6.870 -2.001 -3.883 1.00 88.69 73 VAL A C 1
ATOM 561 O O . VAL A 1 73 ? 6.758 -3.217 -4.069 1.00 88.69 73 VAL A O 1
ATOM 564 N N . ALA A 1 74 ? 8.045 -1.405 -3.680 1.00 87.06 74 ALA A N 1
ATOM 565 C CA . ALA A 1 74 ? 9.321 -2.104 -3.599 1.00 87.06 74 ALA A CA 1
ATOM 566 C C . ALA A 1 74 ? 9.825 -2.157 -2.152 1.00 87.06 74 ALA A C 1
ATOM 568 O O . ALA A 1 74 ? 9.846 -1.147 -1.453 1.00 87.06 74 ALA A O 1
ATOM 569 N N . GLY A 1 75 ? 10.275 -3.334 -1.717 1.00 82.12 75 GLY A N 1
ATOM 570 C CA . GLY A 1 75 ? 10.731 -3.563 -0.349 1.00 82.12 75 GLY A CA 1
ATOM 571 C C . GLY A 1 75 ? 9.591 -3.720 0.662 1.00 82.12 75 GLY A C 1
ATOM 572 O O . GLY A 1 75 ? 8.473 -4.107 0.323 1.00 82.12 75 GLY A O 1
ATOM 573 N N . THR A 1 76 ? 9.906 -3.496 1.935 1.00 82.06 76 THR A N 1
ATOM 574 C CA . THR A 1 76 ? 8.953 -3.606 3.049 1.00 82.06 76 THR A CA 1
ATOM 575 C C . THR A 1 76 ? 7.956 -2.454 3.020 1.00 82.06 76 THR A C 1
ATOM 577 O O . THR A 1 76 ? 8.335 -1.314 2.751 1.00 82.06 76 THR A O 1
ATOM 580 N N . PHE A 1 77 ? 6.700 -2.743 3.352 1.00 83.44 77 PHE A N 1
ATOM 581 C CA . PHE A 1 77 ? 5.659 -1.731 3.472 1.00 83.44 77 PHE A CA 1
ATOM 582 C C . PHE A 1 77 ? 4.840 -1.915 4.746 1.00 83.44 77 PHE A C 1
ATOM 584 O O . PHE A 1 77 ? 4.856 -2.971 5.382 1.00 83.44 77 PHE A O 1
ATOM 591 N N . LEU A 1 78 ? 4.137 -0.857 5.129 1.00 81.94 78 LEU A N 1
ATOM 592 C CA . LEU A 1 78 ? 3.280 -0.813 6.301 1.00 81.94 78 LEU A CA 1
ATOM 593 C C . LEU A 1 78 ? 1.865 -0.437 5.908 1.00 81.94 78 LEU A C 1
ATOM 595 O O . LEU A 1 78 ? 1.663 0.437 5.072 1.00 81.94 78 LEU A O 1
ATOM 599 N N . VAL A 1 79 ? 0.901 -1.076 6.558 1.00 83.88 79 VAL A N 1
ATOM 600 C CA . VAL A 1 79 ? -0.517 -0.744 6.439 1.00 83.88 79 VAL A CA 1
ATOM 601 C C . VAL A 1 79 ? -0.900 0.034 7.689 1.00 83.88 79 VAL A C 1
ATOM 603 O O . VAL A 1 79 ? -0.711 -0.452 8.805 1.00 83.88 79 VAL A O 1
ATOM 606 N N . VAL A 1 80 ? -1.392 1.255 7.510 1.00 82.88 80 VAL A N 1
ATOM 607 C CA . VAL A 1 80 ? -1.673 2.190 8.607 1.00 82.88 80 VAL A CA 1
ATOM 608 C C . VAL A 1 80 ? -3.099 2.704 8.495 1.00 82.88 80 VAL A C 1
ATOM 610 O O . VAL A 1 80 ? -3.602 2.897 7.392 1.00 82.88 80 VAL A O 1
ATOM 613 N N . GLY A 1 81 ? -3.758 2.921 9.630 1.00 84.88 81 GLY A N 1
ATOM 614 C CA . GLY A 1 81 ? -5.063 3.573 9.647 1.00 84.88 81 GLY A CA 1
ATOM 615 C C . GLY A 1 81 ? -4.928 5.063 9.350 1.00 84.88 81 GLY A C 1
ATOM 616 O O . GLY A 1 81 ? -3.864 5.653 9.542 1.00 84.88 81 GLY A O 1
ATOM 617 N N . LEU A 1 82 ? -6.012 5.683 8.906 1.00 84.75 82 LEU A N 1
ATOM 618 C CA . LEU A 1 82 ? -6.113 7.125 8.724 1.00 84.75 82 LEU A CA 1
ATOM 619 C C . LEU A 1 82 ? -7.046 7.696 9.787 1.00 84.75 82 LEU A C 1
ATOM 621 O O . LEU A 1 82 ? -8.207 7.299 9.883 1.00 84.75 82 LEU A O 1
ATOM 625 N N . GLY A 1 83 ? -6.509 8.595 10.610 1.00 81.00 83 GLY A N 1
ATOM 626 C CA . GLY A 1 83 ? -7.288 9.463 11.486 1.00 81.00 83 GLY A CA 1
ATOM 627 C C . GLY A 1 83 ? -7.720 10.737 10.757 1.00 81.00 83 GLY A C 1
ATOM 628 O O . GLY A 1 83 ? -7.605 10.838 9.539 1.00 81.00 83 GLY A O 1
ATOM 629 N N . GLU A 1 84 ? -8.209 11.725 11.508 1.00 77.12 84 GLU A N 1
ATOM 630 C CA . GLU A 1 84 ? -8.687 12.991 10.930 1.00 77.12 84 GLU A CA 1
ATOM 631 C C . GLU A 1 84 ? -7.555 13.814 10.293 1.00 77.12 84 GLU A C 1
ATOM 633 O O . GLU A 1 84 ? -7.745 14.388 9.223 1.00 77.12 84 GLU A O 1
ATOM 638 N N . GLU A 1 85 ? -6.375 13.840 10.922 1.00 75.69 85 GLU A N 1
ATOM 639 C CA . GLU A 1 85 ? -5.228 14.646 10.466 1.00 75.69 85 GLU A CA 1
ATOM 640 C C . GLU A 1 85 ? -3.901 13.864 10.417 1.00 75.69 85 GLU A C 1
ATOM 642 O O . GLU A 1 85 ? -2.936 14.337 9.824 1.00 75.69 85 GLU A O 1
ATOM 647 N N . ASP A 1 86 ? -3.851 12.652 10.985 1.00 79.44 86 ASP A N 1
ATOM 648 C CA . ASP A 1 86 ? -2.625 11.867 11.165 1.00 79.44 86 ASP A CA 1
ATOM 649 C C . ASP A 1 86 ? -2.829 10.373 10.871 1.00 79.44 86 ASP A C 1
ATOM 651 O O . ASP A 1 86 ? -3.950 9.852 10.853 1.00 79.44 86 ASP A O 1
ATOM 655 N N . PHE A 1 87 ? -1.717 9.652 10.705 1.00 80.56 87 PHE A N 1
ATOM 656 C CA . PHE A 1 87 ? -1.733 8.191 10.698 1.00 80.56 87 PHE A CA 1
ATOM 657 C C . PHE A 1 87 ? -2.187 7.646 12.055 1.00 80.56 87 PHE A C 1
ATOM 659 O O . PHE A 1 87 ? -1.712 8.050 13.117 1.00 80.56 87 PHE A O 1
ATOM 666 N N . ALA A 1 88 ? -3.085 6.675 11.999 1.00 79.56 88 ALA A N 1
ATOM 667 C CA . ALA A 1 88 ? -3.703 6.033 13.139 1.00 79.56 88 ALA A CA 1
ATOM 668 C C . ALA A 1 88 ? -3.430 4.523 13.146 1.00 79.56 88 ALA A C 1
ATOM 670 O O . ALA A 1 88 ? -2.896 3.926 12.208 1.00 79.56 88 ALA A O 1
ATOM 671 N N . SER A 1 89 ? -3.813 3.892 14.251 1.00 77.81 89 SER A N 1
ATOM 672 C CA . SER A 1 89 ? -3.824 2.432 14.353 1.00 77.81 89 SER A CA 1
ATOM 673 C C . SER A 1 89 ? -4.934 1.854 13.490 1.00 77.81 89 SER A C 1
ATOM 675 O O . SER A 1 89 ? -5.978 2.486 13.327 1.00 77.81 89 SER A O 1
ATOM 677 N N . LEU A 1 90 ? -4.740 0.639 12.985 1.00 79.56 90 LEU A N 1
ATOM 678 C CA . LEU A 1 90 ? -5.843 -0.089 12.375 1.00 79.56 90 LEU A CA 1
ATOM 679 C C . LEU A 1 90 ? -6.813 -0.524 13.477 1.00 79.56 90 LEU A C 1
ATOM 681 O O . LEU A 1 90 ? -6.391 -0.907 14.574 1.00 79.56 90 LEU A O 1
ATOM 685 N N . THR A 1 91 ? -8.115 -0.474 13.191 1.00 81.50 91 THR A N 1
ATOM 686 C CA . THR A 1 91 ? -9.078 -1.185 14.037 1.00 81.50 91 THR A CA 1
ATOM 687 C C . THR A 1 91 ? -8.839 -2.692 13.893 1.00 81.50 91 THR A C 1
ATOM 689 O O . THR A 1 91 ? -8.333 -3.118 12.848 1.00 81.50 91 THR A O 1
ATOM 692 N N . PRO A 1 92 ? -9.193 -3.518 14.892 1.00 79.06 92 PRO A N 1
ATOM 693 C CA . PRO A 1 92 ? -9.007 -4.968 14.809 1.00 79.06 92 PRO A CA 1
ATOM 694 C C . PRO A 1 92 ? -9.628 -5.593 13.552 1.00 79.06 92 PRO A C 1
ATOM 696 O O . PRO A 1 92 ? -9.063 -6.497 12.939 1.00 79.06 92 PRO A O 1
ATOM 699 N N . GLU A 1 93 ? -10.773 -5.068 13.113 1.00 84.38 93 GLU A N 1
ATOM 700 C CA . GLU A 1 93 ? -11.478 -5.534 11.919 1.00 84.38 93 GLU A CA 1
ATOM 701 C C . GLU A 1 93 ? -10.683 -5.245 10.641 1.00 84.38 93 GLU A C 1
ATOM 703 O O . GLU A 1 93 ? -10.571 -6.107 9.768 1.00 84.38 93 GLU A O 1
ATOM 708 N N . LEU A 1 94 ? -10.101 -4.045 10.533 1.00 84.25 94 LEU A N 1
ATOM 709 C CA . LEU A 1 94 ? -9.254 -3.679 9.400 1.00 84.25 94 LEU A CA 1
ATOM 710 C C . LEU A 1 94 ? -7.930 -4.442 9.444 1.00 84.25 94 LEU A C 1
ATOM 712 O O . LEU A 1 94 ? -7.494 -4.948 8.414 1.00 84.25 94 LEU A O 1
ATOM 716 N N . ALA A 1 95 ? -7.318 -4.585 10.620 1.00 80.81 95 ALA A N 1
ATOM 717 C CA . ALA A 1 95 ? -6.095 -5.361 10.783 1.00 80.81 95 ALA A CA 1
ATOM 718 C C . ALA A 1 95 ? -6.281 -6.795 10.265 1.00 80.81 95 ALA A C 1
ATOM 720 O O . ALA A 1 95 ? -5.524 -7.216 9.395 1.00 80.81 95 ALA A O 1
ATOM 721 N N . GLN A 1 96 ? -7.342 -7.492 10.686 1.00 81.19 96 GLN A N 1
ATOM 722 C CA . GLN A 1 96 ? -7.647 -8.847 10.208 1.00 81.19 96 GLN A CA 1
ATOM 723 C C . GLN A 1 96 ? -7.967 -8.895 8.710 1.00 81.19 96 GLN A C 1
ATOM 725 O O . GLN A 1 96 ? -7.513 -9.801 8.008 1.00 81.19 96 GLN A O 1
ATOM 730 N N . LYS A 1 97 ? -8.733 -7.925 8.195 1.00 85.44 97 LYS A N 1
ATOM 731 C CA . LYS A 1 97 ? -9.059 -7.834 6.763 1.00 85.44 97 LYS A CA 1
ATOM 732 C C . LYS A 1 97 ? -7.791 -7.736 5.915 1.00 85.44 97 LYS A C 1
ATOM 734 O O . LYS A 1 97 ? -7.633 -8.490 4.957 1.00 85.44 97 LYS A O 1
ATOM 739 N N . TYR A 1 98 ? -6.891 -6.819 6.264 1.00 83.81 98 TYR A N 1
ATOM 740 C CA . TYR A 1 98 ? -5.656 -6.603 5.513 1.00 83.81 98 TYR A CA 1
ATOM 741 C C . TYR A 1 98 ? -4.621 -7.701 5.768 1.00 83.81 98 TYR A C 1
ATOM 743 O O . TYR A 1 98 ? -3.860 -8.030 4.861 1.00 83.81 98 TYR A O 1
ATOM 751 N N . GLU A 1 99 ? -4.632 -8.329 6.943 1.00 80.00 99 GLU A N 1
ATOM 752 C CA . GLU A 1 99 ? -3.846 -9.533 7.216 1.00 80.00 99 GLU A CA 1
ATOM 753 C C . GLU A 1 99 ? -4.224 -10.658 6.266 1.00 80.00 99 GLU A C 1
ATOM 755 O O . GLU A 1 99 ? -3.345 -11.217 5.621 1.00 80.00 99 GLU A O 1
ATOM 760 N N . GLN A 1 100 ? -5.516 -10.930 6.090 1.00 79.62 100 GLN A N 1
ATOM 761 C CA . GLN A 1 100 ? -5.982 -11.933 5.134 1.00 79.62 100 GLN A CA 1
ATOM 762 C C . GLN A 1 100 ? -5.704 -11.527 3.685 1.00 79.62 100 GLN A C 1
ATOM 764 O O . GLN A 1 100 ? -5.274 -12.362 2.891 1.00 79.62 100 GLN A O 1
ATOM 769 N N . LEU A 1 101 ? -5.908 -10.249 3.342 1.00 82.19 101 LEU A N 1
ATOM 770 C CA . LEU A 1 101 ? -5.661 -9.741 1.990 1.00 82.19 101 LEU A CA 1
ATOM 771 C C . LEU A 1 101 ? -4.205 -9.940 1.572 1.00 82.19 101 LEU A C 1
ATOM 773 O O . LEU A 1 101 ? -3.923 -10.331 0.440 1.00 82.19 101 LEU A O 1
ATOM 777 N N . PHE A 1 102 ? -3.280 -9.660 2.484 1.00 79.69 102 PHE A N 1
ATOM 778 C CA . PHE A 1 102 ? -1.863 -9.725 2.186 1.00 79.69 102 PHE A CA 1
ATOM 779 C C . PHE A 1 102 ? -1.161 -10.979 2.700 1.00 79.69 102 PHE A C 1
ATOM 781 O O . PHE A 1 102 ? 0.053 -11.106 2.513 1.00 79.69 102 PHE A O 1
ATOM 788 N N . HIS A 1 103 ? -1.916 -11.907 3.289 1.00 76.69 103 HIS A N 1
ATOM 789 C CA . HIS A 1 103 ? -1.435 -13.227 3.673 1.00 76.69 103 HIS A CA 1
ATOM 790 C C . HIS A 1 103 ? -0.778 -13.921 2.486 1.00 76.69 103 HIS A C 1
ATOM 792 O O . HIS A 1 103 ? 0.263 -14.544 2.641 1.00 76.69 103 HIS A O 1
ATOM 798 N N . GLN A 1 104 ? -1.350 -13.730 1.293 1.00 71.06 104 GLN A N 1
ATOM 799 C CA . GLN A 1 104 ? -0.789 -14.253 0.065 1.00 71.06 104 GLN A CA 1
ATOM 800 C C . GLN A 1 104 ? 0.296 -13.308 -0.490 1.00 71.06 104 GLN A C 1
ATOM 802 O O . GLN A 1 104 ? 0.003 -12.149 -0.845 1.00 71.06 104 GLN A O 1
ATOM 807 N N . PRO A 1 105 ? 1.558 -13.765 -0.603 1.00 72.12 105 PRO A N 1
ATOM 808 C CA . PRO A 1 105 ? 2.598 -12.987 -1.252 1.00 72.12 105 PRO A CA 1
ATOM 809 C C . PRO A 1 105 ? 2.357 -12.905 -2.762 1.00 72.12 105 PRO A C 1
ATOM 811 O O . PRO A 1 105 ? 1.861 -13.837 -3.398 1.00 72.12 105 PRO A O 1
ATOM 814 N N . GLU A 1 106 ? 2.758 -11.786 -3.356 1.00 81.12 106 GLU A N 1
ATOM 815 C CA . GLU A 1 106 ? 2.762 -11.599 -4.805 1.00 81.12 106 GLU A CA 1
ATOM 816 C C . GLU A 1 106 ? 4.183 -11.751 -5.353 1.00 81.12 106 GLU A C 1
ATOM 818 O O . GLU A 1 106 ? 5.136 -11.166 -4.838 1.00 81.12 106 GLU A O 1
ATOM 823 N N . ALA A 1 107 ? 4.333 -12.531 -6.423 1.00 78.44 107 ALA A N 1
ATOM 824 C CA . ALA A 1 107 ? 5.579 -12.642 -7.166 1.00 78.44 107 ALA A CA 1
ATOM 825 C C . ALA A 1 107 ? 5.539 -11.759 -8.413 1.00 78.44 107 ALA A C 1
ATOM 827 O O . ALA A 1 107 ? 4.620 -11.848 -9.229 1.00 78.44 107 ALA A O 1
ATOM 828 N N . PHE A 1 108 ? 6.591 -10.962 -8.588 1.00 81.38 108 PHE A N 1
ATOM 829 C CA . PHE A 1 108 ? 6.770 -10.079 -9.734 1.00 81.38 108 PHE A CA 1
ATOM 830 C C . PHE A 1 108 ? 7.791 -10.677 -10.698 1.00 81.38 108 PHE A C 1
ATOM 832 O O . PHE A 1 108 ? 8.970 -10.814 -10.375 1.00 81.38 108 PHE A O 1
ATOM 839 N N . LEU A 1 109 ? 7.346 -11.018 -11.906 1.00 81.12 109 LEU A N 1
ATOM 840 C CA . LEU A 1 109 ? 8.186 -11.577 -12.963 1.00 81.12 109 LEU A CA 1
ATOM 841 C C . LEU A 1 109 ? 8.261 -10.602 -14.133 1.00 81.12 109 LEU A C 1
ATOM 843 O O . LEU A 1 109 ? 7.263 -10.319 -14.798 1.00 81.12 109 LEU A O 1
ATOM 847 N N . LYS A 1 110 ? 9.466 -10.108 -14.418 1.00 79.00 110 LYS A N 1
ATOM 848 C CA . LYS A 1 110 ? 9.724 -9.262 -15.584 1.00 79.00 110 LYS A CA 1
ATOM 849 C C . LYS A 1 110 ? 10.087 -10.134 -16.789 1.00 79.00 110 LYS A C 1
ATOM 851 O O . LYS A 1 110 ? 11.197 -10.655 -16.868 1.00 79.00 110 LYS A O 1
ATOM 856 N N . LEU A 1 111 ? 9.161 -10.278 -17.737 1.00 80.94 111 LEU A N 1
ATOM 857 C CA . LEU A 1 111 ? 9.363 -10.976 -19.011 1.00 80.94 111 LEU A CA 1
ATOM 858 C C . LEU A 1 111 ? 9.470 -9.951 -20.147 1.00 80.94 111 LEU A C 1
ATOM 860 O O . LEU A 1 111 ? 8.468 -9.484 -20.694 1.00 80.94 111 LEU A O 1
ATOM 864 N N . GLY A 1 112 ? 10.703 -9.575 -20.498 1.00 81.88 112 GLY A N 1
ATOM 865 C CA . GLY A 1 112 ? 10.967 -8.522 -21.482 1.00 81.88 112 GLY A CA 1
ATOM 866 C C . GLY A 1 112 ? 10.388 -7.175 -21.031 1.00 81.88 112 GLY A C 1
ATOM 867 O O . GLY A 1 112 ? 10.783 -6.644 -19.993 1.00 81.88 112 GLY A O 1
ATOM 868 N N . ASN A 1 113 ? 9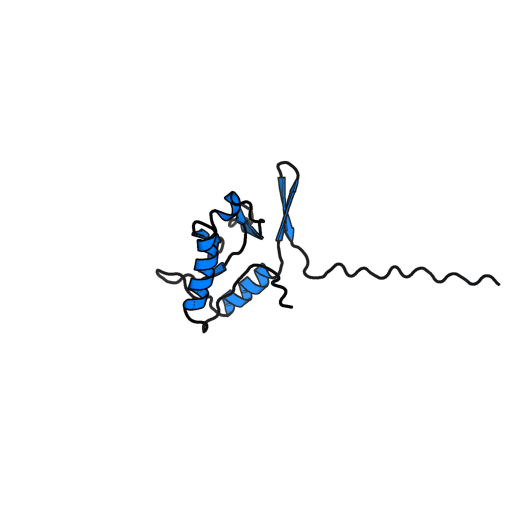.431 -6.645 -21.799 1.00 81.62 113 ASN A N 1
ATOM 869 C CA . ASN A 1 113 ? 8.708 -5.401 -21.497 1.00 81.62 113 ASN A CA 1
ATOM 870 C C . ASN A 1 113 ? 7.400 -5.611 -20.713 1.00 81.62 113 ASN A C 1
ATOM 872 O O . ASN A 1 113 ? 6.663 -4.650 -20.513 1.00 81.62 113 ASN A O 1
ATOM 876 N N . ARG A 1 114 ? 7.078 -6.841 -20.291 1.00 77.38 114 ARG A N 1
ATOM 877 C CA . ARG A 1 114 ? 5.862 -7.145 -19.522 1.00 77.38 114 ARG A CA 1
ATOM 878 C C . ARG A 1 114 ? 6.213 -7.487 -18.078 1.00 77.38 114 ARG A C 1
ATOM 880 O O . ARG A 1 114 ? 7.134 -8.266 -17.835 1.00 77.38 114 ARG A O 1
ATOM 887 N N . LEU A 1 115 ? 5.464 -6.919 -17.137 1.00 80.12 115 LEU A N 1
ATOM 888 C CA . LEU A 1 115 ? 5.518 -7.265 -15.721 1.00 80.12 115 LEU A CA 1
ATOM 889 C C . LEU A 1 115 ? 4.314 -8.154 -15.401 1.00 80.12 115 LEU A C 1
ATOM 891 O O . LEU A 1 115 ? 3.176 -7.751 -15.6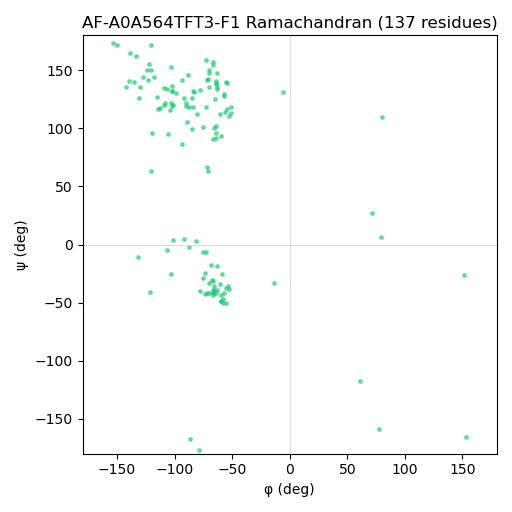20 1.00 80.12 115 LEU A O 1
ATOM 895 N N . LEU A 1 116 ? 4.570 -9.375 -14.943 1.00 80.56 116 LEU A N 1
ATOM 896 C CA . LEU A 1 116 ? 3.539 -10.300 -14.483 1.00 80.56 116 LEU A CA 1
ATOM 897 C C . LEU A 1 116 ? 3.515 -10.312 -12.960 1.00 80.56 116 LEU A C 1
ATOM 899 O O . LEU A 1 116 ? 4.570 -10.398 -12.331 1.00 80.56 116 LEU A O 1
ATOM 903 N N . VAL A 1 117 ? 2.309 -10.278 -12.400 1.00 80.50 117 VAL A N 1
ATOM 904 C CA . VAL A 1 117 ? 2.054 -10.407 -10.965 1.00 80.50 117 VAL A CA 1
ATOM 905 C C . VAL A 1 117 ? 1.316 -11.718 -10.746 1.00 80.50 117 VAL A C 1
ATOM 907 O O . VAL A 1 117 ? 0.227 -11.910 -11.290 1.00 80.50 117 VAL A O 1
ATOM 910 N N . LEU A 1 118 ? 1.927 -12.639 -10.004 1.00 77.19 118 LEU A N 1
ATOM 911 C CA . LEU A 1 118 ? 1.350 -13.946 -9.704 1.00 77.19 118 LEU A CA 1
ATOM 912 C C . LEU A 1 118 ? 1.097 -14.069 -8.198 1.00 77.19 118 LEU A C 1
ATOM 914 O O . LEU A 1 118 ? 2.041 -13.875 -7.429 1.00 77.19 118 LEU A O 1
ATOM 918 N N . PRO A 1 119 ? -0.126 -14.422 -7.764 1.00 75.62 119 PRO A N 1
ATOM 919 C CA . PRO A 1 119 ? -0.351 -14.822 -6.383 1.00 75.62 119 PRO A CA 1
ATOM 920 C C . PRO A 1 119 ? 0.418 -16.120 -6.121 1.00 75.62 119 PRO A C 1
ATOM 922 O O . PRO A 1 119 ? 0.268 -17.101 -6.856 1.00 75.62 119 PRO A O 1
ATOM 925 N N . VAL A 1 120 ? 1.276 -16.124 -5.104 1.00 70.50 120 VAL A N 1
ATOM 926 C CA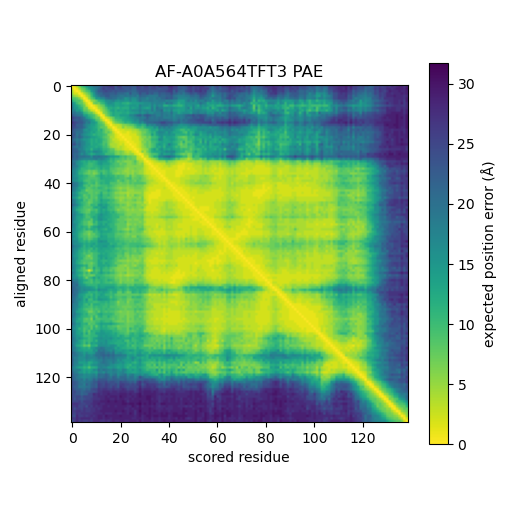 . VAL A 1 120 ? 2.033 -17.314 -4.713 1.00 70.50 120 VAL A CA 1
ATOM 927 C C . VAL A 1 120 ? 1.195 -18.080 -3.690 1.00 70.50 120 VAL A C 1
ATOM 929 O O . VAL A 1 120 ? 0.856 -17.512 -2.659 1.00 70.50 120 VAL A O 1
ATOM 932 N N . PRO A 1 121 ? 0.800 -19.338 -3.946 1.00 65.88 121 PRO A N 1
ATOM 933 C CA . PRO A 1 121 ? 0.095 -20.135 -2.946 1.00 65.88 121 PRO A CA 1
ATOM 934 C C . PRO A 1 121 ? 0.988 -20.395 -1.723 1.00 65.88 121 PRO A C 1
ATOM 936 O O . PRO A 1 121 ? 2.180 -20.659 -1.875 1.00 65.88 121 PRO A O 1
ATOM 939 N N . ASP A 1 122 ? 0.396 -20.346 -0.527 1.00 57.34 122 ASP A N 1
ATOM 940 C CA . ASP A 1 122 ? 1.104 -20.478 0.758 1.00 57.34 122 ASP A CA 1
ATOM 941 C C . ASP A 1 122 ? 1.670 -21.884 1.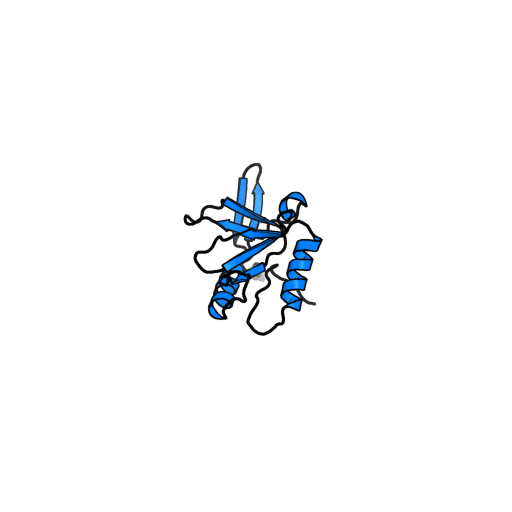015 1.00 57.34 122 ASP A C 1
ATOM 943 O O . ASP A 1 122 ? 2.554 -22.070 1.854 1.00 57.34 122 ASP A O 1
ATOM 947 N N . GLU A 1 123 ? 1.193 -22.896 0.286 1.00 53.88 123 GLU A N 1
ATOM 948 C CA . GLU A 1 123 ? 1.683 -24.261 0.435 1.00 53.88 123 GLU A CA 1
ATOM 949 C C . GLU A 1 123 ? 2.950 -24.484 -0.409 1.00 53.88 123 GLU A C 1
ATOM 951 O O . GLU A 1 123 ? 2.916 -24.284 -1.631 1.00 53.88 123 GLU A O 1
ATOM 956 N N . PRO A 1 124 ? 4.068 -24.971 0.180 1.00 50.72 124 PRO A N 1
ATOM 957 C CA . PRO A 1 124 ? 5.134 -25.541 -0.631 1.00 50.72 124 PRO A CA 1
ATOM 958 C C . PRO A 1 124 ? 4.499 -26.634 -1.494 1.00 50.72 124 PRO A C 1
ATOM 960 O O . PRO A 1 124 ? 3.645 -27.363 -0.978 1.00 50.72 124 PRO A O 1
ATOM 963 N N . PRO A 1 125 ? 4.870 -26.768 -2.781 1.00 49.25 125 PRO A N 1
ATOM 964 C CA . PRO A 1 125 ? 4.297 -27.798 -3.629 1.00 49.25 125 PRO A CA 1
ATOM 965 C C . PRO A 1 125 ? 4.459 -29.124 -2.896 1.00 49.25 125 PRO A C 1
ATOM 967 O O . PRO A 1 125 ? 5.578 -29.599 -2.698 1.00 49.25 125 PRO A O 1
ATOM 970 N N . THR A 1 126 ? 3.343 -29.688 -2.432 1.00 49.72 126 THR A N 1
ATOM 971 C CA . THR A 1 126 ? 3.324 -31.032 -1.884 1.00 49.72 126 THR A CA 1
ATOM 972 C C . THR A 1 126 ? 3.689 -31.918 -3.056 1.00 49.72 126 THR A C 1
ATOM 974 O O . THR A 1 126 ? 2.879 -32.210 -3.937 1.00 49.72 126 THR A O 1
ATOM 977 N N . GLU A 1 127 ? 4.973 -32.254 -3.135 1.00 49.53 127 GLU A N 1
ATOM 978 C CA . GLU A 1 127 ? 5.509 -33.196 -4.091 1.00 49.53 127 GLU A CA 1
ATOM 979 C C . GLU A 1 127 ? 4.781 -34.507 -3.805 1.00 49.53 127 GLU A C 1
ATOM 981 O O . GLU A 1 127 ? 5.125 -35.239 -2.878 1.00 49.53 127 GLU A O 1
ATOM 986 N N . LYS A 1 128 ? 3.675 -34.756 -4.523 1.00 50.25 128 LYS A N 1
ATOM 987 C CA . LYS A 1 128 ? 2.945 -36.017 -4.423 1.00 50.25 128 LYS A CA 1
ATOM 988 C C . LYS A 1 128 ? 3.997 -37.106 -4.606 1.00 50.25 128 LYS A C 1
ATOM 990 O O . LYS A 1 128 ? 4.627 -37.118 -5.671 1.00 50.25 128 LYS A O 1
ATOM 995 N N . PRO A 1 129 ? 4.223 -37.990 -3.615 1.00 47.28 129 PRO A N 1
ATOM 996 C CA . PRO A 1 129 ? 5.198 -39.051 -3.760 1.00 47.28 129 PRO A CA 1
ATOM 997 C C . PRO A 1 129 ? 4.839 -39.805 -5.031 1.00 47.28 129 PRO A C 1
ATOM 999 O O . PRO A 1 129 ? 3.737 -40.345 -5.145 1.00 47.28 129 PRO A O 1
ATOM 1002 N N . ARG A 1 130 ? 5.728 -39.786 -6.027 1.00 57.28 130 ARG A N 1
ATOM 1003 C CA . ARG A 1 130 ? 5.599 -40.657 -7.191 1.00 57.28 130 ARG A CA 1
ATOM 1004 C C . ARG A 1 130 ? 5.731 -42.077 -6.659 1.00 57.28 130 ARG A C 1
ATOM 1006 O O . ARG A 1 130 ? 6.842 -42.582 -6.509 1.00 57.28 130 ARG A O 1
ATOM 1013 N N . ILE A 1 131 ? 4.604 -42.694 -6.316 1.00 54.41 131 ILE A N 1
ATOM 1014 C CA . ILE A 1 131 ? 4.544 -44.107 -5.972 1.00 54.41 131 ILE A CA 1
ATOM 1015 C C . ILE A 1 131 ? 4.952 -44.827 -7.254 1.00 54.41 131 ILE A C 1
ATOM 1017 O O . ILE A 1 131 ? 4.189 -44.882 -8.218 1.00 54.41 131 ILE A O 1
ATOM 1021 N N . LYS A 1 132 ? 6.200 -45.299 -7.313 1.00 51.41 132 LYS A N 1
ATOM 1022 C CA . LYS A 1 132 ? 6.599 -46.250 -8.348 1.00 51.41 132 LYS A CA 1
ATOM 1023 C C . LYS A 1 132 ? 5.649 -47.447 -8.211 1.00 51.41 132 LYS A C 1
ATOM 1025 O O . LYS A 1 132 ? 5.482 -47.916 -7.082 1.00 51.41 132 LYS A O 1
ATOM 1030 N N . PRO A 1 133 ? 5.010 -47.926 -9.292 1.00 56.81 133 PRO A N 1
ATOM 1031 C CA . PRO A 1 133 ? 4.242 -49.158 -9.207 1.00 56.81 133 PRO A CA 1
ATOM 1032 C C . PRO A 1 133 ? 5.156 -50.274 -8.668 1.00 56.81 133 PRO A C 1
ATOM 1034 O O . PRO A 1 133 ? 6.344 -50.286 -9.014 1.00 56.81 133 PRO A O 1
ATOM 1037 N N . PRO A 1 134 ? 4.658 -51.161 -7.786 1.00 52.06 134 PRO A N 1
ATOM 1038 C CA . PRO A 1 134 ? 5.465 -52.243 -7.241 1.00 52.06 134 PRO A CA 1
ATOM 1039 C C . PRO A 1 134 ? 6.010 -53.074 -8.400 1.00 52.06 134 PRO A C 1
ATOM 1041 O O . PRO A 1 134 ? 5.243 -53.486 -9.268 1.00 52.06 134 PRO A O 1
ATOM 1044 N N . ALA A 1 135 ? 7.326 -53.289 -8.429 1.00 62.25 135 ALA A N 1
ATOM 1045 C CA . ALA A 1 135 ? 7.924 -54.223 -9.366 1.00 62.25 135 ALA A CA 1
ATOM 1046 C C . ALA A 1 135 ? 7.332 -55.609 -9.085 1.00 62.25 135 ALA A C 1
ATOM 1048 O O . ALA A 1 135 ? 7.538 -56.179 -8.009 1.00 62.25 135 ALA A O 1
ATOM 1049 N N . GLU A 1 136 ? 6.542 -56.092 -10.037 1.00 60.22 136 GLU A N 1
ATOM 1050 C CA . GLU A 1 136 ? 5.990 -57.435 -10.064 1.00 60.22 136 GLU A CA 1
ATOM 1051 C C . GLU A 1 136 ? 7.164 -58.418 -9.981 1.00 60.22 136 GLU A C 1
ATOM 1053 O O . GLU A 1 136 ? 8.044 -58.433 -10.840 1.00 60.22 136 GLU A O 1
ATOM 1058 N N . HIS A 1 137 ? 7.239 -59.163 -8.876 1.00 61.03 137 HIS A N 1
ATOM 1059 C CA . HIS A 1 137 ? 8.155 -60.290 -8.760 1.00 61.03 137 HIS A CA 1
ATOM 1060 C C . HIS A 1 137 ? 7.704 -61.348 -9.768 1.00 61.03 137 HIS A C 1
ATOM 1062 O O . HIS A 1 137 ? 6.751 -62.089 -9.517 1.00 61.03 137 HIS A O 1
ATOM 1068 N N . GLU A 1 138 ? 8.380 -61.399 -10.912 1.00 52.59 138 GLU A N 1
ATOM 1069 C CA . GLU A 1 138 ? 8.327 -62.552 -11.799 1.00 52.59 138 GLU A CA 1
ATOM 1070 C C . GLU A 1 138 ? 9.070 -63.719 -11.130 1.00 52.59 138 GLU A C 1
ATOM 1072 O O . GLU A 1 138 ? 10.104 -63.536 -10.483 1.00 52.59 138 GLU A O 1
ATOM 1077 N N . ARG A 1 139 ? 8.434 -64.886 -11.201 1.00 59.12 139 ARG A N 1
ATOM 1078 C CA . ARG A 1 139 ? 8.735 -66.120 -10.467 1.00 59.12 139 ARG A CA 1
ATOM 1079 C C . ARG A 1 139 ? 10.021 -66.809 -10.904 1.00 59.12 139 ARG A C 1
ATOM 1081 O O . ARG A 1 139 ? 10.364 -66.712 -12.099 1.00 59.12 139 ARG A O 1
#

pLDDT: mean 71.92, std 16.71, range [22.28, 90.88]

InterPro domains:
  IPR024559 Domain of unknown function DUF3846 [PF12957] (24-103)

Radius of gyration: 20.1 Å; Cα contacts (8 Å, |Δi|>4): 206; chains: 1; bounding box: 29×81×44 Å

Solvent-accessible surface area (backbone atoms only — not comparable to full-atom values): 8504 Å² total; per-residue (Å²): 134,87,78,85,77,69,66,66,53,80,47,61,88,81,73,59,72,65,55,60,50,49,52,51,46,56,32,47,74,65,34,54,74,35,76,44,67,73,51,92,59,66,39,35,42,38,32,21,58,37,20,60,80,72,65,40,58,62,43,45,78,37,34,50,99,86,65,48,75,80,49,69,44,16,46,56,39,34,58,37,14,52,52,97,89,48,85,34,64,29,53,70,68,54,42,53,52,52,48,62,67,56,64,52,48,47,45,70,46,77,58,87,96,42,80,44,80,41,80,46,74,91,65,75,82,77,74,70,77,80,75,69,77,79,80,76,82,78,130

Foldseek 3Di:
DDPPDAQEDAFDPDDDPVVVVVVVVVQVVVADWDWDDLDPAQKIKIHNPCLVVVVAFFKDFRAHPVRHGPDTGGDHIYIFGHDPDDTHHDYPVRSVVVCVVCVFIWDWDDDPPDTDTDGDDPDDPPPPPPPDPPDPPDD

Organism: NCBI:txid853

Sequence (139 aa):
MLNFFIGIAFFEAGAFFGFFVAALMQAARSGEIGASYPFEDPVAIVYNDDGKLMGLPLNRALRDENGEMYDAVAGTFLVVGLGEEDFASLTPELAQKYEQLFHQPEAFLKLGNRLLVLPVPDEPPTEKPRIKPPAEHER

Nearest PDB structures (foldseek):
  3nat-assembly1_A  TM=2.453E-01  e=2.015E+00  Enterococcus faecalis